Protein AF-A9MB23-F1 (afdb_monomer_lite)

Organism: Brucella canis (strain ATCC 23365 / NCTC 10854 / RM-666) (NCBI:txid483179)

Foldseek 3Di:
DPPPDDPPDDPDDDPDDDDPDDPDPPPPPPPPVQWDDDDPDIGGHDDDDDDDDDPPPPDPPDD

Secondary structure (DSSP, 8-state):
----PPTTPPP---SSPPPPPPPPP-------TTEEEETTEEEE--S----------------

Radius of gyration: 24.11 Å; chains: 1; bounding box: 56×24×53 Å

Sequence (63 aa):
MQQTELPGVKPQKPIVTAPPPAPEPDQASRGSGKHFRVGNTDVSISGDVIIDVGAGQNHRSDH

Structure (mmCIF, N/CA/C/O backbone):
data_AF-A9MB23-F1
#
_entry.id   AF-A9MB23-F1
#
loop_
_atom_site.group_PDB
_atom_site.id
_atom_site.type_symbol
_atom_site.label_atom_id
_atom_site.label_alt_id
_atom_site.label_comp_id
_atom_site.label_asym_id
_atom_site.label_entity_id
_atom_site.label_seq_id
_atom_site.pdbx_PDB_ins_code
_atom_site.Cartn_x
_atom_site.Cartn_y
_atom_site.Cartn_z
_atom_site.occupancy
_atom_site.B_iso_or_equiv
_atom_site.auth_seq_id
_atom_site.auth_comp_id
_atom_site.auth_asym_id
_atom_site.auth_atom_id
_atom_site.pdbx_PDB_model_num
ATOM 1 N N . MET A 1 1 ? -19.657 6.053 32.344 1.00 46.03 1 MET A N 1
ATOM 2 C CA . MET A 1 1 ? -21.119 5.956 32.531 1.00 46.03 1 MET A CA 1
ATOM 3 C C . MET A 1 1 ? -21.457 4.504 32.838 1.00 46.03 1 MET A C 1
ATOM 5 O O . MET A 1 1 ? -21.537 3.702 31.920 1.00 46.03 1 MET A O 1
ATOM 9 N N . GLN A 1 2 ? -21.529 4.134 34.116 1.00 52.69 2 GLN A N 1
ATOM 10 C CA . GLN A 1 2 ? -21.963 2.794 34.519 1.00 52.69 2 GLN A CA 1
ATOM 11 C C . GLN A 1 2 ? -23.487 2.793 34.402 1.00 52.69 2 GLN A C 1
ATOM 13 O O . GLN A 1 2 ? -24.138 3.632 35.020 1.00 52.69 2 GLN A O 1
ATOM 18 N N . GLN A 1 3 ? -24.045 1.960 33.529 1.00 60.53 3 GLN A N 1
ATOM 19 C CA . GLN A 1 3 ? -25.489 1.879 33.334 1.00 60.53 3 GLN A CA 1
ATOM 20 C C . GLN A 1 3 ? -26.095 1.326 34.630 1.00 60.53 3 GLN A C 1
ATOM 22 O O . GLN A 1 3 ? -25.920 0.151 34.934 1.00 60.53 3 GLN A O 1
ATOM 27 N N . THR A 1 4 ? -26.725 2.182 35.437 1.00 65.12 4 THR A N 1
ATOM 28 C CA . THR A 1 4 ? -27.398 1.767 36.672 1.00 65.12 4 THR A CA 1
ATOM 29 C C . THR A 1 4 ? -28.519 0.801 36.302 1.00 65.12 4 THR A C 1
ATOM 31 O O . THR A 1 4 ? -29.483 1.190 35.641 1.00 65.12 4 THR A O 1
ATOM 34 N N . GLU A 1 5 ? -28.368 -0.470 36.668 1.00 68.25 5 GLU A N 1
ATOM 35 C CA . GLU A 1 5 ? -29.351 -1.506 36.362 1.00 68.25 5 GLU A CA 1
ATOM 36 C C . GLU A 1 5 ? -30.645 -1.224 37.136 1.00 68.25 5 GLU A C 1
ATOM 38 O O . GLU A 1 5 ? -30.653 -1.126 38.364 1.00 68.25 5 GLU A O 1
ATOM 43 N N . LEU A 1 6 ? -31.750 -1.036 36.410 1.00 78.44 6 LEU A N 1
ATOM 44 C CA . LEU A 1 6 ? -33.061 -0.818 37.016 1.00 78.44 6 LEU A CA 1
ATOM 45 C C . LEU A 1 6 ? -33.516 -2.113 37.715 1.00 78.44 6 LEU A C 1
ATOM 47 O O . LEU A 1 6 ? -33.471 -3.176 37.084 1.00 78.44 6 LEU A O 1
ATOM 51 N N . PRO A 1 7 ? -33.986 -2.060 38.979 1.00 77.81 7 PRO A N 1
ATOM 52 C CA . PRO A 1 7 ? -34.455 -3.245 39.691 1.00 77.81 7 PRO A CA 1
ATOM 53 C C . PRO A 1 7 ? -35.525 -3.998 38.889 1.00 77.81 7 PRO A C 1
ATOM 55 O O . PRO A 1 7 ? -36.569 -3.445 38.553 1.00 77.81 7 PRO A O 1
ATOM 58 N N . GLY A 1 8 ? -35.254 -5.266 38.568 1.00 72.06 8 GLY A N 1
ATOM 59 C CA . GLY A 1 8 ? -36.152 -6.134 37.796 1.00 72.06 8 GLY A CA 1
ATOM 60 C C . GLY A 1 8 ? -35.869 -6.216 36.290 1.00 72.06 8 GLY A C 1
ATOM 61 O O . GLY A 1 8 ? -36.475 -7.050 35.616 1.00 72.06 8 GLY A O 1
ATOM 62 N N . VAL A 1 9 ? -34.933 -5.427 35.750 1.00 75.56 9 VAL A N 1
ATOM 63 C CA . VAL A 1 9 ? -34.540 -5.497 34.334 1.00 75.56 9 VAL A CA 1
ATOM 64 C C . VAL A 1 9 ? -33.343 -6.426 34.178 1.00 75.56 9 VAL A C 1
ATOM 66 O O . VAL A 1 9 ? -32.275 -6.186 34.732 1.00 75.56 9 VAL A O 1
ATOM 69 N N . LYS A 1 10 ? -33.517 -7.507 33.410 1.00 74.88 10 LYS A N 1
ATOM 70 C CA . LYS A 1 10 ? -32.403 -8.394 33.063 1.00 74.88 10 LYS A CA 1
ATOM 71 C C . LYS A 1 10 ? -31.506 -7.697 32.034 1.00 74.88 10 LYS A C 1
ATOM 73 O O . LYS A 1 10 ? -32.042 -7.162 31.060 1.00 74.88 10 LYS A O 1
ATOM 78 N N . PRO A 1 11 ? -30.174 -7.737 32.193 1.00 71.56 11 PRO A N 1
ATOM 79 C CA . PRO A 1 11 ? -29.266 -7.193 31.196 1.00 71.56 11 PRO A CA 1
ATOM 80 C C . PRO A 1 11 ? -29.477 -7.896 29.851 1.00 71.56 11 PRO A C 1
ATOM 82 O O . PRO A 1 11 ? -29.658 -9.117 29.783 1.00 71.56 11 PRO A O 1
ATOM 85 N N . GLN A 1 12 ? -29.482 -7.114 28.769 1.00 71.69 12 GLN A N 1
ATOM 86 C CA . GLN A 1 12 ? -29.653 -7.641 27.420 1.00 71.69 12 GLN A CA 1
ATOM 87 C C . GLN A 1 12 ? -28.474 -8.558 27.086 1.00 71.69 12 GLN A C 1
ATOM 89 O O . GLN A 1 12 ? -27.334 -8.106 26.988 1.00 71.69 12 GLN A O 1
ATOM 94 N N . LYS A 1 13 ? -28.747 -9.851 26.884 1.00 73.75 13 LYS A N 1
ATOM 95 C CA . LYS A 1 13 ? -27.727 -10.799 26.434 1.00 73.75 13 LYS A CA 1
ATOM 96 C C . LYS A 1 13 ? -27.373 -10.475 24.975 1.00 73.75 13 LYS A C 1
ATOM 98 O O . LYS A 1 13 ? -28.275 -10.492 24.135 1.00 73.75 13 LYS A O 1
ATOM 103 N N . PRO A 1 14 ? -26.105 -10.177 24.650 1.00 69.56 14 PRO A N 1
ATOM 104 C CA . PRO A 1 14 ? -25.710 -9.950 23.270 1.00 69.56 14 PRO A CA 1
ATOM 105 C C . PRO A 1 14 ? -25.953 -11.225 22.455 1.00 69.56 14 PRO A C 1
ATOM 107 O O . PRO A 1 14 ? -25.517 -12.312 22.830 1.00 69.56 14 PRO A O 1
ATOM 110 N N . ILE A 1 15 ? -26.701 -11.086 21.359 1.00 72.50 15 ILE A N 1
ATOM 111 C CA . ILE A 1 15 ? -27.044 -12.184 20.436 1.00 72.50 15 ILE A CA 1
ATOM 112 C C . ILE A 1 15 ? -25.806 -12.614 19.638 1.00 72.50 15 ILE A C 1
ATOM 114 O O . ILE A 1 15 ? -25.676 -13.771 19.250 1.00 72.50 15 ILE A O 1
ATOM 118 N N . VAL A 1 16 ? -24.887 -11.674 19.419 1.00 70.88 16 VAL A N 1
ATOM 119 C CA . VAL A 1 16 ? -23.667 -11.858 18.644 1.00 70.88 16 VAL A CA 1
ATOM 120 C C . VAL A 1 16 ? -22.486 -11.674 19.585 1.00 70.88 16 VAL A C 1
ATOM 122 O O . VAL A 1 16 ? -22.321 -10.618 20.196 1.00 70.88 16 VAL A O 1
ATOM 125 N N . THR A 1 17 ? -21.671 -12.713 19.723 1.00 75.00 17 THR A N 1
ATOM 126 C CA . THR A 1 17 ? -20.355 -12.598 20.348 1.00 75.00 17 THR A CA 1
ATOM 127 C C . THR A 1 17 ? -19.437 -11.853 19.393 1.00 75.00 17 THR A C 1
ATOM 129 O O . THR A 1 17 ? -19.451 -12.137 18.193 1.00 75.00 17 THR A O 1
ATOM 132 N N . ALA A 1 18 ? -18.640 -10.914 19.906 1.00 74.94 18 ALA A N 1
ATOM 133 C CA . ALA A 1 18 ? -17.612 -10.278 19.094 1.00 74.94 18 ALA A CA 1
ATOM 134 C C . ALA A 1 18 ? -16.735 -11.369 18.445 1.00 74.94 18 ALA A C 1
ATOM 136 O O . ALA A 1 18 ? -16.379 -12.335 19.131 1.00 74.94 18 ALA A O 1
ATOM 137 N N . PRO A 1 19 ? -16.427 -11.265 17.140 1.00 73.56 19 PRO A N 1
ATOM 138 C CA . PRO A 1 19 ? -15.495 -12.184 16.511 1.00 73.56 19 PRO A CA 1
ATOM 139 C C . PRO A 1 19 ? -14.139 -12.105 17.231 1.00 73.56 19 PRO A C 1
ATOM 141 O O . PRO A 1 19 ? -13.797 -11.050 17.776 1.00 73.56 19 PRO A O 1
ATOM 144 N N . PRO A 1 20 ? -13.375 -13.210 17.273 1.00 81.00 20 PRO A N 1
ATOM 145 C CA . PRO A 1 20 ? -12.048 -13.201 17.871 1.00 81.00 20 PRO A CA 1
ATOM 146 C C . PRO A 1 20 ? -11.176 -12.118 17.213 1.00 81.00 20 PRO A C 1
ATOM 148 O O . PRO A 1 20 ? -11.384 -11.811 16.033 1.00 81.00 20 PRO A O 1
ATOM 151 N N . PRO A 1 21 ? -10.216 -11.532 17.955 1.00 76.75 21 PRO A N 1
ATOM 152 C CA . PRO A 1 21 ? -9.287 -10.558 17.401 1.00 76.75 21 PRO A CA 1
ATOM 153 C C . PRO A 1 21 ? -8.675 -11.098 16.110 1.00 76.75 21 PRO A C 1
ATOM 155 O O . PRO A 1 21 ? -8.229 -12.247 16.067 1.00 76.75 21 PRO A O 1
ATOM 158 N N . ALA A 1 22 ? -8.692 -10.283 15.054 1.00 77.19 22 ALA A N 1
ATOM 159 C CA . ALA A 1 22 ? -7.990 -10.630 13.830 1.00 77.19 22 ALA A CA 1
ATOM 160 C C . ALA A 1 22 ? -6.507 -10.874 14.166 1.00 77.19 22 ALA A C 1
ATOM 162 O O . ALA A 1 22 ? -5.975 -10.177 15.038 1.00 77.19 22 ALA A O 1
ATOM 163 N N . PRO A 1 23 ? -5.844 -11.842 13.507 1.00 78.56 23 PRO A N 1
ATOM 164 C CA . PRO A 1 23 ? -4.403 -11.998 13.625 1.00 78.56 23 PRO A CA 1
ATOM 165 C C . PRO A 1 23 ? -3.725 -10.648 13.405 1.00 78.56 23 PRO A C 1
ATOM 167 O O . PRO A 1 23 ? -4.142 -9.882 12.529 1.00 78.56 23 PRO A O 1
ATOM 170 N N . GLU A 1 24 ? -2.712 -10.352 14.215 1.00 77.94 24 GLU A N 1
ATOM 171 C CA . GLU A 1 24 ? -1.880 -9.175 13.997 1.00 77.94 24 GLU A CA 1
ATOM 172 C C . GLU A 1 24 ? -1.389 -9.228 12.544 1.00 77.94 24 GLU A C 1
ATOM 174 O O . GLU A 1 24 ? -0.950 -10.299 12.110 1.00 77.94 24 GLU A O 1
ATOM 179 N N . PRO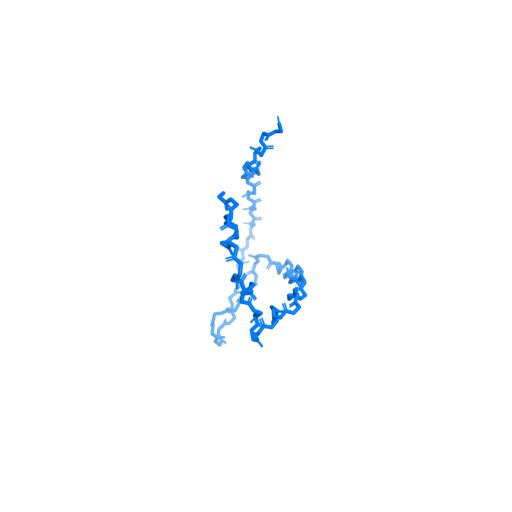 A 1 25 ? -1.546 -8.150 11.752 1.00 69.12 25 PRO A N 1
ATOM 180 C CA . PRO A 1 25 ? -1.108 -8.182 10.371 1.00 69.12 25 PRO A CA 1
ATOM 181 C C . PRO A 1 25 ? 0.373 -8.533 10.384 1.00 69.12 25 PRO A C 1
ATOM 183 O O . PRO A 1 25 ? 1.159 -7.8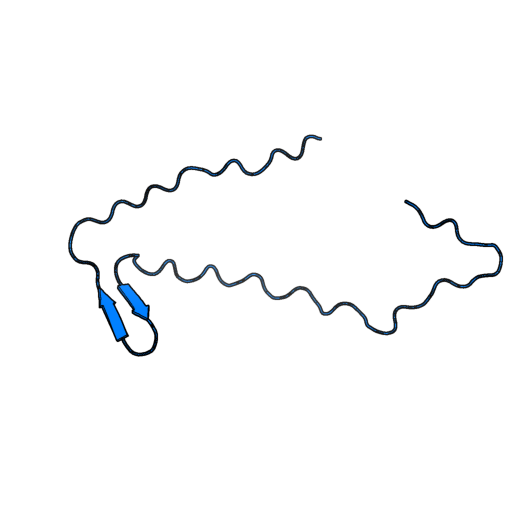18 11.011 1.00 69.12 25 PRO A O 1
ATOM 186 N N . ASP A 1 26 ? 0.735 -9.637 9.719 1.00 68.00 26 ASP A N 1
ATOM 187 C CA . ASP A 1 26 ? 2.128 -9.965 9.443 1.00 68.00 26 ASP A CA 1
ATOM 188 C C . ASP A 1 26 ? 2.760 -8.676 8.956 1.00 68.00 26 ASP A C 1
ATOM 190 O O . ASP A 1 26 ? 2.275 -8.123 7.962 1.00 68.00 26 ASP A O 1
ATOM 194 N N . GLN A 1 27 ? 3.733 -8.145 9.714 1.00 60.66 27 GLN A N 1
ATOM 195 C CA . GLN A 1 27 ? 4.421 -6.902 9.388 1.00 60.66 27 GLN A CA 1
ATOM 196 C C . GLN A 1 27 ? 4.708 -6.967 7.906 1.00 60.66 27 GLN A C 1
ATOM 198 O O . GLN A 1 27 ? 5.533 -7.787 7.491 1.00 60.66 27 GLN A O 1
ATOM 203 N N . ALA A 1 28 ? 3.938 -6.187 7.132 1.00 54.09 28 ALA A N 1
ATOM 204 C CA . ALA A 1 28 ? 3.962 -6.276 5.689 1.00 54.09 28 ALA A CA 1
ATOM 205 C C . ALA A 1 28 ? 5.431 -6.243 5.336 1.00 54.09 28 ALA A C 1
ATOM 207 O O . ALA A 1 28 ? 6.126 -5.338 5.821 1.00 54.09 28 ALA A O 1
ATOM 208 N N . SER A 1 29 ? 5.897 -7.297 4.643 1.00 53.97 29 SER A N 1
ATOM 209 C CA . SER A 1 29 ? 7.285 -7.418 4.207 1.00 53.97 29 SER A CA 1
ATOM 210 C C . SER A 1 29 ? 7.708 -6.011 3.861 1.00 53.97 29 SER A C 1
ATOM 212 O O . SER A 1 29 ? 7.013 -5.381 3.057 1.00 53.97 29 SER A O 1
ATOM 214 N N . ARG A 1 30 ? 8.691 -5.466 4.598 1.00 57.88 30 ARG A N 1
ATOM 215 C CA . ARG A 1 30 ? 9.228 -4.127 4.357 1.00 57.88 30 ARG A CA 1
ATOM 216 C C . ARG A 1 30 ? 9.821 -4.220 2.968 1.00 57.88 30 ARG A C 1
ATOM 218 O O . ARG A 1 30 ? 11.009 -4.497 2.815 1.00 57.88 30 ARG A O 1
ATOM 225 N N . GLY A 1 31 ? 8.948 -4.124 1.970 1.00 54.06 31 GLY A N 1
ATOM 226 C CA . GLY A 1 31 ? 9.277 -4.237 0.579 1.00 54.06 31 GLY A CA 1
ATOM 227 C C . GLY A 1 31 ? 10.373 -3.227 0.421 1.00 54.06 31 GLY A C 1
ATOM 228 O O . GLY A 1 31 ? 10.241 -2.105 0.921 1.00 54.06 31 GLY A O 1
ATOM 229 N N . SER A 1 32 ? 11.495 -3.667 -0.143 1.00 61.50 32 SER A N 1
ATOM 230 C CA . SER A 1 32 ? 12.535 -2.757 -0.593 1.00 61.50 32 SER A CA 1
ATOM 231 C C . SER A 1 32 ? 11.801 -1.565 -1.188 1.00 61.50 32 SER A C 1
ATOM 233 O O . SER A 1 32 ? 11.106 -1.742 -2.189 1.00 61.50 32 SER A O 1
ATOM 235 N N . GLY A 1 33 ? 11.848 -0.397 -0.529 1.00 63.41 33 GLY A N 1
ATOM 236 C CA . GLY A 1 33 ? 10.987 0.761 -0.828 1.00 63.41 33 GLY A CA 1
ATOM 237 C C . GLY A 1 33 ? 11.222 1.345 -2.221 1.00 63.41 33 GLY A C 1
ATOM 238 O O . GLY A 1 33 ? 10.813 2.457 -2.518 1.00 63.41 33 GLY A O 1
ATOM 239 N N . LYS A 1 34 ? 11.947 0.603 -3.051 1.00 73.00 34 LYS A N 1
ATOM 240 C CA . LYS A 1 34 ? 12.255 0.846 -4.433 1.00 73.00 34 LYS A CA 1
ATOM 241 C C . LYS A 1 34 ? 11.253 0.183 -5.368 1.00 73.00 34 LYS A C 1
ATOM 243 O O . LYS A 1 34 ? 11.048 0.736 -6.437 1.00 73.00 34 LYS A O 1
ATOM 248 N N . HIS A 1 35 ? 10.652 -0.961 -5.024 1.00 83.94 35 HIS A N 1
ATOM 249 C CA . HIS A 1 35 ? 9.760 -1.684 -5.938 1.00 83.94 35 HIS A CA 1
ATOM 250 C C . HIS A 1 35 ? 8.357 -1.840 -5.344 1.00 83.94 35 HIS A C 1
ATOM 252 O O . HIS A 1 35 ? 8.201 -2.344 -4.232 1.00 83.94 35 HIS A O 1
ATOM 258 N N . PHE A 1 36 ? 7.336 -1.439 -6.097 1.00 84.94 36 PHE A N 1
ATOM 259 C CA . PHE A 1 36 ? 5.935 -1.618 -5.717 1.00 84.94 36 PHE A CA 1
ATOM 260 C C . PHE A 1 36 ? 5.061 -1.834 -6.953 1.00 84.94 36 PHE A C 1
ATOM 262 O O . PHE A 1 36 ? 5.454 -1.522 -8.074 1.00 84.94 36 PHE A O 1
ATOM 269 N N . ARG A 1 37 ? 3.864 -2.387 -6.751 1.00 85.44 37 ARG A N 1
ATOM 270 C CA . ARG A 1 37 ? 2.927 -2.692 -7.834 1.00 85.44 37 ARG A CA 1
ATOM 271 C C . ARG A 1 37 ? 1.705 -1.784 -7.760 1.00 85.44 37 ARG A C 1
ATOM 273 O O . ARG A 1 37 ? 1.136 -1.611 -6.684 1.00 85.44 37 ARG A O 1
ATOM 280 N N . VAL A 1 38 ? 1.274 -1.250 -8.901 1.00 81.31 38 VAL A N 1
ATOM 281 C CA . VAL A 1 38 ? 0.027 -0.480 -9.037 1.00 81.31 38 VAL A CA 1
ATOM 282 C C . VAL A 1 38 ? -0.855 -1.167 -10.073 1.00 81.31 38 VAL A C 1
ATOM 284 O O . VAL A 1 38 ? -0.549 -1.165 -11.264 1.00 81.31 38 VAL A O 1
ATOM 287 N N . GLY A 1 39 ? -1.941 -1.800 -9.620 1.00 90.00 39 GLY A N 1
ATOM 288 C CA . GLY A 1 39 ? -2.767 -2.651 -10.480 1.00 90.00 39 GLY A CA 1
ATOM 289 C C . GLY A 1 39 ? -1.935 -3.776 -11.107 1.00 90.00 39 GLY A C 1
ATOM 290 O O . GLY A 1 39 ? -1.383 -4.621 -10.402 1.00 90.00 39 GLY A O 1
ATOM 291 N N . ASN A 1 40 ? -1.803 -3.775 -12.435 1.00 91.75 40 ASN A N 1
ATOM 292 C CA . ASN A 1 40 ? -0.990 -4.750 -13.169 1.00 91.75 40 ASN A CA 1
ATOM 293 C C . ASN A 1 40 ? 0.438 -4.280 -13.471 1.00 91.75 40 ASN A C 1
ATOM 295 O O . ASN A 1 40 ? 1.207 -5.083 -13.991 1.00 91.75 40 ASN A O 1
ATOM 299 N N . THR A 1 41 ? 0.789 -3.043 -13.124 1.00 87.44 41 THR A N 1
ATOM 300 C CA . THR A 1 41 ? 2.070 -2.423 -13.470 1.00 87.44 41 THR A CA 1
ATOM 301 C C . THR A 1 41 ? 3.077 -2.558 -12.337 1.00 87.44 41 THR A C 1
ATOM 303 O O . THR A 1 41 ? 2.781 -2.204 -11.194 1.00 87.44 41 THR A O 1
ATOM 306 N N . ASP A 1 42 ? 4.280 -3.006 -12.673 1.00 90.38 42 ASP A N 1
ATOM 307 C CA . ASP A 1 42 ? 5.429 -3.035 -11.774 1.00 90.38 42 ASP A CA 1
ATOM 308 C C . ASP A 1 42 ? 6.207 -1.713 -11.861 1.00 90.38 42 ASP A C 1
ATOM 310 O O . ASP A 1 42 ? 6.533 -1.236 -12.951 1.00 90.38 42 ASP A O 1
ATOM 314 N N . VAL A 1 43 ? 6.477 -1.102 -10.706 1.00 85.75 43 VAL A N 1
ATOM 315 C CA . VAL A 1 43 ? 7.167 0.188 -10.577 1.00 85.75 43 VAL A CA 1
ATOM 316 C C . VAL A 1 43 ? 8.492 -0.014 -9.854 1.00 85.75 43 VAL A C 1
ATOM 318 O O . VAL A 1 43 ? 8.522 -0.626 -8.786 1.00 85.75 43 VAL A O 1
ATOM 321 N N . SER A 1 44 ? 9.566 0.558 -10.408 1.00 87.94 44 SER A N 1
ATOM 322 C CA . SER A 1 44 ? 10.918 0.504 -9.845 1.00 87.94 44 SER A CA 1
ATOM 323 C C . SER A 1 44 ? 11.531 1.897 -9.725 1.00 87.94 44 SER A C 1
ATOM 325 O O . SER A 1 44 ? 11.557 2.661 -10.687 1.00 87.94 44 SER A O 1
ATOM 327 N N . ILE A 1 45 ? 12.066 2.212 -8.549 1.00 81.69 45 ILE A N 1
ATOM 328 C CA . ILE A 1 45 ? 12.760 3.464 -8.247 1.00 81.69 45 ILE A CA 1
ATOM 329 C C . ILE A 1 45 ? 14.267 3.222 -8.346 1.00 81.69 45 ILE A C 1
ATOM 331 O O . ILE A 1 45 ? 14.834 2.416 -7.605 1.00 81.69 45 ILE A O 1
ATOM 335 N N . SER A 1 46 ? 14.922 3.943 -9.252 1.00 82.19 46 SER A N 1
ATOM 336 C CA . SER A 1 46 ? 16.381 3.955 -9.394 1.00 82.19 46 SER A CA 1
ATOM 337 C C . SER A 1 46 ? 17.004 5.121 -8.623 1.00 82.19 46 SER A C 1
ATOM 339 O O . SER A 1 46 ? 16.384 6.169 -8.468 1.00 82.19 46 SER A O 1
ATOM 341 N N . GLY A 1 47 ? 18.242 4.940 -8.160 1.00 81.94 47 GLY A N 1
ATOM 342 C CA . GLY A 1 47 ? 18.967 5.931 -7.360 1.00 81.94 47 GLY A CA 1
ATOM 343 C C . GLY A 1 47 ? 18.842 5.726 -5.847 1.00 81.94 47 GLY A C 1
ATOM 344 O O . GLY A 1 47 ? 18.291 4.727 -5.357 1.00 81.94 47 GLY A O 1
ATOM 345 N N . ASP A 1 48 ? 19.399 6.675 -5.100 1.00 80.69 48 ASP A N 1
ATOM 346 C CA . ASP A 1 48 ? 19.423 6.648 -3.641 1.00 80.69 48 ASP A CA 1
ATOM 347 C C . ASP A 1 48 ? 18.055 7.017 -3.066 1.00 80.69 48 ASP A C 1
ATOM 349 O O . ASP A 1 48 ? 17.436 8.006 -3.451 1.00 80.69 48 ASP A O 1
ATOM 353 N N . VAL A 1 49 ? 17.561 6.187 -2.145 1.00 73.44 49 VAL A N 1
ATOM 354 C CA . VAL A 1 49 ? 16.279 6.410 -1.464 1.00 73.4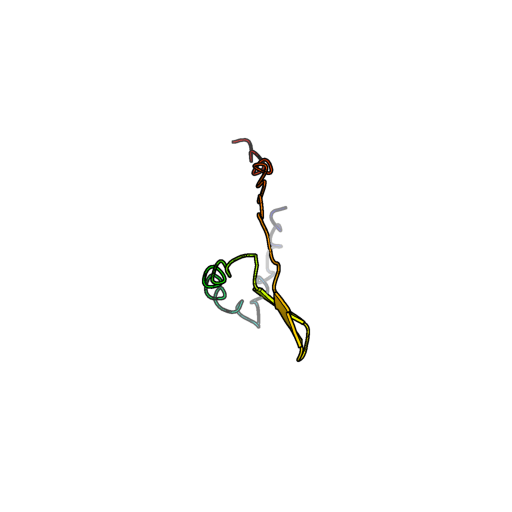4 49 VAL A CA 1
ATOM 355 C C . VAL A 1 49 ? 16.594 6.595 0.005 1.00 73.44 49 VAL A C 1
ATOM 357 O O . VAL A 1 49 ? 17.055 5.658 0.656 1.00 73.44 49 VAL A O 1
ATOM 360 N N . ILE A 1 50 ? 16.355 7.803 0.503 1.00 79.50 50 ILE A N 1
ATOM 361 C CA . ILE A 1 50 ? 16.482 8.142 1.918 1.00 79.50 50 ILE A CA 1
ATOM 362 C C . ILE A 1 50 ? 15.074 8.117 2.504 1.00 79.50 50 ILE A C 1
ATOM 364 O O . ILE A 1 50 ? 14.195 8.839 2.040 1.00 79.50 50 ILE A O 1
ATOM 368 N N . ILE A 1 51 ? 14.853 7.257 3.496 1.00 75.38 51 ILE A N 1
ATOM 369 C CA . ILE A 1 51 ? 13.578 7.162 4.209 1.00 75.38 51 ILE A CA 1
ATOM 370 C C . ILE A 1 51 ? 13.772 7.843 5.560 1.00 75.38 51 ILE A C 1
ATOM 372 O O . ILE A 1 51 ? 14.404 7.272 6.448 1.00 75.38 51 ILE A O 1
ATOM 376 N N . ASP A 1 52 ? 13.245 9.057 5.706 1.00 77.44 52 ASP A N 1
ATOM 377 C CA . ASP A 1 52 ? 13.168 9.724 7.003 1.00 77.44 52 ASP A CA 1
ATOM 378 C C . ASP A 1 52 ? 11.881 9.295 7.712 1.00 77.44 52 ASP A C 1
ATOM 380 O O . ASP A 1 52 ? 10.772 9.616 7.281 1.00 77.44 52 ASP A O 1
ATOM 384 N N . VAL A 1 53 ? 12.025 8.512 8.779 1.00 76.19 53 VAL A N 1
ATOM 385 C CA . VAL A 1 53 ? 10.911 8.144 9.655 1.00 76.19 53 VAL A CA 1
ATOM 386 C C . VAL A 1 53 ? 11.036 8.989 10.912 1.00 76.19 53 VAL A C 1
ATOM 388 O O . VAL A 1 53 ? 11.597 8.552 11.918 1.00 76.19 53 VAL A O 1
ATOM 391 N N . GLY A 1 54 ? 10.518 10.216 10.854 1.00 70.19 54 GLY A N 1
ATOM 392 C CA . GLY A 1 54 ? 10.333 11.027 12.049 1.00 70.19 54 GLY A CA 1
ATOM 393 C C . GLY A 1 54 ? 9.456 10.262 13.037 1.00 70.19 54 GLY A C 1
ATOM 394 O O . GLY A 1 54 ? 8.365 9.812 12.683 1.00 70.19 54 GLY A O 1
ATOM 395 N N . ALA A 1 55 ? 9.939 10.069 14.265 1.00 68.25 55 ALA A N 1
ATOM 396 C CA . ALA A 1 55 ? 9.176 9.420 15.321 1.00 68.25 55 ALA A CA 1
ATOM 397 C C . ALA A 1 55 ? 7.946 10.279 15.646 1.00 68.25 55 ALA A C 1
ATOM 399 O O . ALA A 1 55 ? 8.008 11.211 16.448 1.00 68.25 55 ALA A O 1
ATOM 400 N N . GLY A 1 56 ? 6.826 9.976 14.986 1.00 55.34 56 GLY A N 1
ATOM 401 C CA . GLY A 1 56 ? 5.513 10.448 15.380 1.00 55.34 56 GLY A CA 1
ATOM 402 C C . GLY A 1 56 ? 5.332 10.083 16.842 1.00 55.34 56 GLY A C 1
ATOM 403 O O . GLY A 1 56 ? 5.453 8.924 17.228 1.00 55.34 56 GLY A O 1
ATOM 404 N N . GLN A 1 57 ? 5.159 11.107 17.661 1.00 56.94 57 GLN A N 1
ATOM 405 C CA . GLN A 1 57 ? 5.030 11.009 19.100 1.00 56.94 57 GLN A CA 1
ATOM 406 C C . GLN A 1 57 ? 3.885 10.039 19.396 1.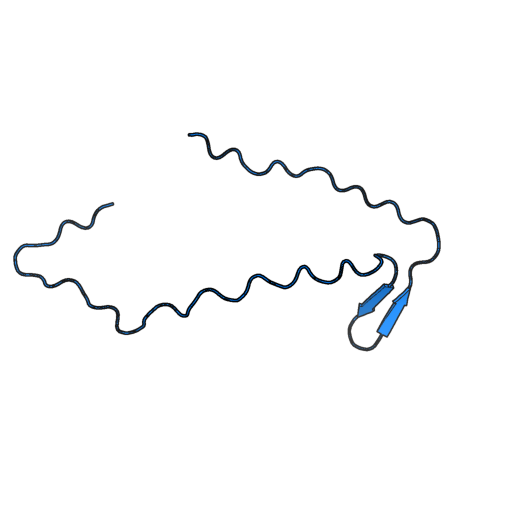00 56.94 57 GLN A C 1
ATOM 408 O O . GLN A 1 57 ? 2.720 10.393 19.236 1.00 56.94 57 GLN A O 1
ATOM 413 N N . ASN A 1 58 ? 4.213 8.801 19.776 1.00 57.69 58 ASN A N 1
ATOM 414 C CA . ASN A 1 58 ? 3.243 7.875 20.340 1.00 57.69 58 ASN A CA 1
ATOM 415 C C . ASN A 1 58 ? 2.645 8.608 21.536 1.00 57.69 58 ASN A C 1
ATOM 417 O O . ASN A 1 58 ? 3.378 8.958 22.464 1.00 57.69 58 ASN A O 1
ATOM 421 N N . HIS A 1 59 ? 1.364 8.957 21.438 1.00 57.06 59 HIS A N 1
ATOM 422 C CA . HIS A 1 59 ? 0.650 9.727 22.442 1.00 57.06 59 HIS A CA 1
ATOM 423 C C . HIS A 1 59 ? 1.009 9.205 23.836 1.00 57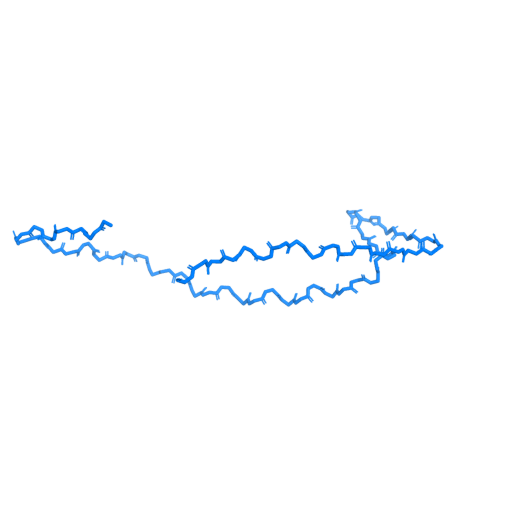.06 59 HIS A C 1
ATOM 425 O O . HIS A 1 59 ? 0.781 8.035 24.140 1.00 57.06 59 HIS A O 1
ATOM 431 N N . ARG A 1 60 ? 1.603 10.072 24.667 1.00 56.72 60 ARG A N 1
ATOM 432 C CA . ARG A 1 60 ? 1.675 9.844 26.107 1.00 56.72 60 ARG A CA 1
ATOM 433 C C . ARG A 1 60 ? 0.230 9.760 26.583 1.00 56.72 60 ARG A C 1
ATOM 435 O O . ARG A 1 60 ? -0.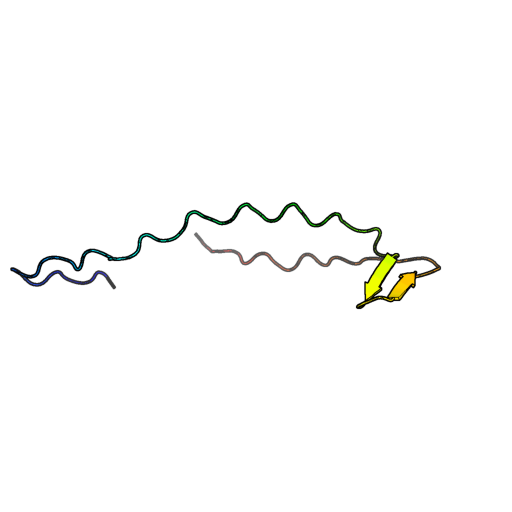455 10.771 26.667 1.00 56.72 60 ARG A O 1
ATOM 442 N N . SER A 1 61 ? -0.258 8.549 26.804 1.00 58.50 61 SER A N 1
ATOM 443 C CA . SER A 1 61 ? -1.365 8.330 27.718 1.00 58.50 61 SER A CA 1
ATOM 444 C C . SER A 1 61 ? -0.790 8.563 29.109 1.00 58.50 61 SER A C 1
ATOM 446 O O . SER A 1 61 ? -0.097 7.696 29.646 1.00 58.50 61 SER A O 1
ATOM 448 N N . ASP A 1 62 ? -0.974 9.782 29.607 1.00 60.72 62 ASP A N 1
ATOM 449 C CA . ASP A 1 62 ? -0.654 10.159 30.978 1.00 60.72 62 ASP A CA 1
ATOM 450 C C . ASP A 1 62 ? -1.338 9.173 31.946 1.00 60.72 62 ASP A C 1
ATOM 452 O O . ASP A 1 62 ? -2.506 8.816 31.759 1.00 60.72 62 ASP A O 1
ATOM 456 N N . HIS A 1 63 ? -0.566 8.681 32.918 1.00 46.16 63 HIS A N 1
ATOM 457 C CA . HIS A 1 63 ? -1.016 7.825 34.019 1.00 46.16 63 HIS A CA 1
ATOM 458 C C . HIS A 1 63 ? -1.421 8.685 35.214 1.00 46.16 63 HIS A C 1
ATOM 460 O O . HIS A 1 63 ? -0.669 9.644 35.508 1.00 46.16 63 HIS A O 1
#

pLDDT: mean 71.38, std 11.28, range [46.03, 91.75]